Protein AF-A0A9E0CSE0-F1 (afdb_monomer_lite)

pLDDT: mean 71.35, std 12.42, range [35.16, 90.19]

Radius of gyration: 44.23 Å; chains: 1; bounding box: 66×57×123 Å

Sequence (122 aa):
MIKYTSADQLTIEKFKTPFEINLYRYNRLVKLSQIIPWDEREAIETKEEQTIGNNIEGKFGQEKTAYNRARIHTAKSSESWSVCIMFSMKLIKFIKIFLFSFAKWFKNRWGRFFLCLSRSKN

Foldseek 3Di:
DDDDDDPPDPCPVPPPDPPPDPDDCPPPVNVVVVVDPVVVVVVVVVVVVVVVVVVVVVVVVVVVVVVVVVVVVVVVVVVVVVVVVVVVVVVVVVVVVVVVVVVVVVVVVVVVVVVVVVVVVD

Secondary structure (DSSP, 8-state):
------TT----TT---TT-----TT-HHHHHHHHS-HHHHHHHHHHHHHHHHHHHHHHHHHHHHHHHHHHHHHHHHHHHHHHHHHHHHHHHHHHHHHHHHHHHHHHHHHHHHHHHHHHS--

Structure (mmCIF, N/CA/C/O backbone):
data_AF-A0A9E0CSE0-F1
#
_entry.id   AF-A0A9E0CSE0-F1
#
loop_
_atom_site.group_PDB
_atom_site.id
_atom_site.type_symbol
_atom_site.label_atom_id
_atom_site.label_alt_id
_atom_site.label_comp_id
_atom_site.label_asym_id
_atom_site.label_entity_id
_atom_site.label_seq_id
_atom_site.pdbx_PDB_ins_code
_atom_site.Cartn_x
_atom_site.Cartn_y
_atom_site.Cartn_z
_atom_site.occupancy
_atom_site.B_iso_or_equiv
_atom_site.auth_seq_id
_atom_site.auth_comp_id
_atom_site.auth_asym_id
_atom_site.auth_atom_id
_atom_site.pdbx_PDB_model_num
ATOM 1 N N . MET A 1 1 ? 34.304 -17.316 -51.132 1.00 45.91 1 MET A N 1
ATOM 2 C CA . MET A 1 1 ? 34.117 -17.968 -49.819 1.00 45.91 1 MET A CA 1
ATOM 3 C C . MET A 1 1 ? 34.935 -17.175 -48.823 1.00 45.91 1 MET A C 1
ATOM 5 O O . MET A 1 1 ? 36.150 -17.275 -48.839 1.00 45.91 1 MET A O 1
ATOM 9 N N . ILE A 1 2 ? 34.266 -16.325 -48.051 1.00 35.16 2 ILE A N 1
ATOM 10 C CA . ILE A 1 2 ? 34.830 -15.564 -46.935 1.00 35.16 2 ILE A CA 1
ATOM 11 C C . ILE A 1 2 ? 33.865 -15.855 -45.787 1.00 35.16 2 ILE A C 1
ATOM 13 O O . ILE A 1 2 ? 32.659 -15.676 -45.954 1.00 35.16 2 ILE A O 1
ATOM 17 N N . LYS A 1 3 ? 34.360 -16.438 -44.693 1.00 43.25 3 LYS A N 1
ATOM 18 C CA . LYS A 1 3 ? 33.552 -16.674 -43.494 1.00 43.25 3 LYS A CA 1
ATOM 19 C C . LYS A 1 3 ? 33.540 -15.361 -42.719 1.00 43.25 3 LYS A C 1
ATOM 21 O O . LYS A 1 3 ? 34.579 -14.956 -42.214 1.00 43.25 3 LYS A O 1
ATOM 26 N N . TYR A 1 4 ? 32.402 -14.681 -42.710 1.00 54.25 4 TYR A N 1
ATOM 27 C CA . TYR A 1 4 ? 32.178 -13.552 -41.818 1.00 54.25 4 TYR A CA 1
ATOM 28 C C . TYR A 1 4 ? 31.870 -14.089 -40.416 1.00 54.25 4 TYR A C 1
ATOM 30 O O . TYR A 1 4 ? 31.094 -15.037 -40.285 1.00 54.25 4 TYR A O 1
ATOM 38 N N . THR A 1 5 ? 32.476 -13.490 -39.394 1.00 48.34 5 THR A N 1
ATOM 39 C CA . THR A 1 5 ? 32.182 -13.765 -37.984 1.00 48.34 5 THR A CA 1
ATOM 40 C C . THR A 1 5 ? 31.875 -12.421 -37.330 1.00 48.34 5 THR A C 1
ATOM 42 O O . THR A 1 5 ? 32.749 -11.556 -37.292 1.00 48.34 5 THR A O 1
ATOM 45 N N . SER A 1 6 ? 30.633 -12.223 -36.879 1.00 55.56 6 SER A N 1
ATOM 46 C CA . SER A 1 6 ? 30.220 -11.012 -36.158 1.00 55.56 6 SER A CA 1
ATOM 47 C C . SER A 1 6 ? 30.900 -10.964 -34.788 1.00 55.56 6 SER A C 1
ATOM 49 O O . SER A 1 6 ? 30.948 -11.977 -34.088 1.00 55.56 6 SER A O 1
ATOM 51 N N . ALA A 1 7 ? 31.436 -9.802 -34.410 1.00 57.94 7 ALA A N 1
ATOM 52 C CA . ALA A 1 7 ? 32.156 -9.610 -33.150 1.00 57.94 7 ALA A CA 1
ATOM 53 C C . ALA A 1 7 ? 31.235 -9.609 -31.911 1.00 57.94 7 ALA A C 1
ATOM 55 O O . ALA A 1 7 ? 31.711 -9.879 -30.812 1.00 57.94 7 ALA A O 1
ATOM 56 N N . ASP A 1 8 ? 29.927 -9.395 -32.098 1.00 61.06 8 ASP A N 1
ATOM 57 C CA . ASP A 1 8 ? 28.949 -9.225 -31.010 1.00 61.06 8 ASP A CA 1
ATOM 58 C C . ASP A 1 8 ? 28.044 -10.453 -30.801 1.00 61.06 8 ASP A C 1
ATOM 60 O O . ASP A 1 8 ? 27.053 -10.411 -30.067 1.00 61.06 8 ASP A O 1
ATOM 64 N N . GLN A 1 9 ? 28.358 -11.581 -31.443 1.00 53.56 9 GLN A N 1
ATOM 65 C CA . GLN A 1 9 ? 27.542 -12.785 -31.338 1.00 53.56 9 GLN A CA 1
ATOM 66 C C . GLN A 1 9 ? 27.762 -13.489 -29.987 1.00 53.56 9 GLN A C 1
ATOM 68 O O . GLN A 1 9 ? 28.768 -14.166 -29.772 1.00 53.56 9 GLN A O 1
ATOM 73 N N . LEU A 1 10 ? 26.788 -13.356 -29.079 1.00 62.62 10 LEU A N 1
ATOM 74 C CA . LEU A 1 10 ? 26.725 -14.086 -27.808 1.00 62.62 10 LEU A CA 1
ATOM 75 C C . LEU A 1 10 ? 26.842 -15.600 -28.053 1.00 62.62 10 LEU A C 1
ATOM 77 O O . LEU A 1 10 ? 25.965 -16.231 -28.647 1.00 62.62 10 LEU A O 1
ATOM 81 N N . THR A 1 11 ? 27.933 -16.196 -27.576 1.00 52.00 11 THR A N 1
ATOM 82 C CA . THR A 1 11 ? 28.178 -17.640 -27.629 1.00 52.00 11 THR A CA 1
ATOM 83 C C . THR A 1 11 ? 27.296 -18.325 -26.590 1.00 52.00 11 THR A C 1
ATOM 85 O O . THR A 1 11 ? 27.669 -18.510 -25.435 1.00 52.00 11 THR A O 1
ATOM 88 N N . ILE A 1 12 ? 26.078 -18.701 -26.982 1.00 58.50 12 ILE A N 1
ATOM 89 C CA . ILE A 1 12 ? 25.214 -19.532 -26.139 1.00 58.50 12 ILE A CA 1
ATOM 90 C C . ILE A 1 12 ? 25.761 -20.967 -26.201 1.00 58.50 12 ILE A C 1
ATOM 92 O O . ILE A 1 12 ? 25.293 -21.794 -26.982 1.00 58.50 12 ILE A O 1
ATOM 96 N N . GLU A 1 13 ? 26.768 -21.277 -25.377 1.00 57.22 13 GLU A N 1
ATOM 97 C CA . GLU A 1 13 ? 27.447 -22.590 -25.332 1.00 57.22 13 GLU A CA 1
ATOM 98 C C . GLU A 1 13 ? 26.494 -23.785 -25.122 1.00 57.22 13 GLU A C 1
ATOM 100 O O . GLU A 1 13 ? 26.842 -24.929 -25.414 1.00 57.22 13 GLU A O 1
ATOM 105 N N . LYS A 1 14 ? 25.269 -23.532 -24.646 1.00 47.22 14 LYS A N 1
ATOM 106 C CA . LYS A 1 14 ? 24.263 -24.553 -24.323 1.00 47.22 14 LYS A CA 1
ATOM 107 C C . LYS A 1 14 ? 23.416 -25.056 -25.494 1.00 47.22 14 LYS A C 1
ATOM 109 O O . LYS A 1 14 ? 22.664 -26.004 -25.293 1.00 47.22 14 LYS A O 1
ATOM 114 N N . PHE A 1 15 ? 23.521 -24.481 -26.691 1.00 47.78 15 PHE A N 1
ATOM 115 C CA . PHE A 1 15 ? 22.680 -24.867 -27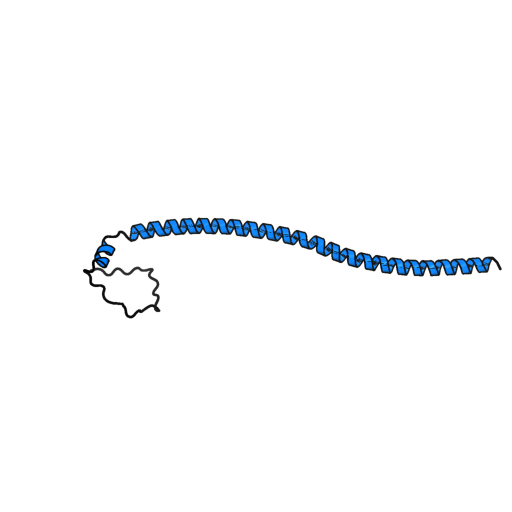.835 1.00 47.78 15 PHE A CA 1
ATOM 116 C C . PHE A 1 15 ? 23.470 -25.548 -28.965 1.00 47.78 15 PHE A C 1
ATOM 118 O O . PHE A 1 15 ? 23.288 -25.251 -30.141 1.00 47.78 15 PHE A O 1
ATOM 125 N N . LYS A 1 16 ? 24.330 -26.520 -28.635 1.00 45.09 16 LYS A N 1
ATOM 126 C CA . LYS A 1 16 ? 24.824 -27.476 -29.641 1.00 45.09 16 LYS A CA 1
ATOM 127 C C . LYS A 1 16 ? 23.726 -28.495 -29.933 1.00 45.09 16 LYS A C 1
ATOM 129 O O . LYS A 1 16 ? 23.648 -29.539 -29.291 1.00 45.09 16 LYS A O 1
ATOM 134 N N . THR A 1 17 ? 22.831 -28.173 -30.860 1.00 53.53 17 THR A N 1
ATOM 135 C CA . THR A 1 17 ? 21.888 -29.174 -31.376 1.00 53.53 17 THR A CA 1
ATOM 136 C C . THR A 1 17 ? 22.619 -30.117 -32.343 1.00 53.53 17 THR A C 1
ATOM 138 O O . THR A 1 17 ? 23.531 -29.676 -33.040 1.00 53.53 17 THR A O 1
ATOM 141 N N . PRO A 1 18 ? 22.233 -31.402 -32.448 1.00 48.53 18 PRO A N 1
ATOM 142 C CA . PRO A 1 18 ? 22.842 -32.361 -33.381 1.00 48.53 18 PRO A CA 1
ATOM 143 C C . PRO A 1 18 ? 22.539 -32.061 -34.866 1.00 48.53 18 PRO A C 1
ATOM 145 O O . PRO A 1 18 ? 22.808 -32.888 -35.733 1.00 48.53 18 PRO A O 1
ATOM 148 N N . PHE A 1 19 ? 21.974 -30.888 -35.170 1.00 48.97 19 PHE A N 1
ATOM 149 C CA . PHE A 1 19 ? 21.510 -30.477 -36.492 1.00 48.97 19 PHE A CA 1
ATOM 150 C 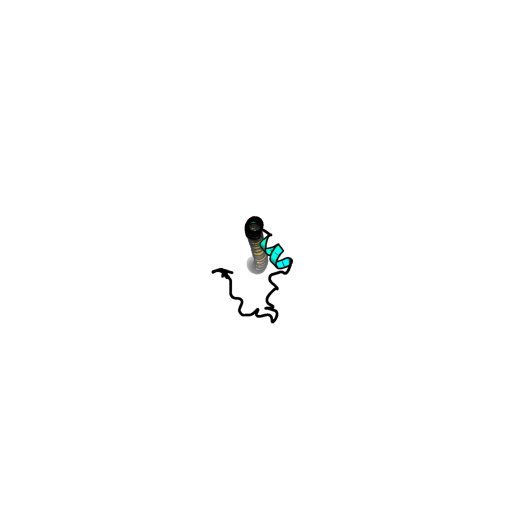C . PHE A 1 19 ? 22.416 -29.441 -37.165 1.00 48.97 19 PHE A C 1
ATOM 152 O O . PHE A 1 19 ? 21.953 -28.731 -38.056 1.00 48.97 19 PHE A O 1
ATOM 159 N N . GLU A 1 20 ? 23.707 -29.371 -36.823 1.00 47.25 20 GLU A N 1
ATOM 160 C CA . GLU A 1 20 ? 24.716 -28.719 -37.679 1.00 47.25 20 GLU A CA 1
ATOM 161 C C . GLU A 1 20 ? 24.923 -29.527 -38.977 1.00 47.25 20 GLU A C 1
ATOM 163 O O . GLU A 1 20 ? 26.003 -30.006 -39.319 1.00 47.25 20 GLU A O 1
ATOM 168 N N . ILE A 1 21 ? 23.841 -29.722 -39.722 1.00 55.12 21 ILE A N 1
ATOM 169 C CA . ILE A 1 21 ? 23.846 -30.273 -41.060 1.00 55.12 21 ILE A CA 1
ATOM 170 C C . ILE A 1 21 ? 24.286 -29.119 -41.953 1.00 55.12 21 ILE A C 1
ATOM 172 O O . ILE A 1 21 ? 23.643 -28.070 -41.991 1.00 55.12 21 ILE A O 1
ATOM 176 N N . ASN A 1 22 ? 25.395 -29.306 -42.668 1.00 60.12 22 ASN A N 1
ATOM 177 C CA . ASN A 1 22 ? 25.838 -28.393 -43.717 1.00 60.12 22 ASN A CA 1
ATOM 178 C C . ASN A 1 22 ? 24.671 -28.181 -44.699 1.00 60.12 22 ASN A C 1
ATOM 180 O O . ASN A 1 22 ? 24.377 -29.051 -45.521 1.00 60.12 22 ASN A O 1
ATOM 184 N N . LEU A 1 23 ? 23.971 -27.049 -44.590 1.00 59.25 23 LEU A N 1
ATOM 185 C CA . LEU A 1 23 ? 22.896 -26.688 -45.507 1.00 59.25 23 LEU A CA 1
ATOM 186 C C . LEU A 1 23 ? 23.462 -26.708 -46.931 1.00 59.25 23 LEU A C 1
ATOM 188 O O . LEU A 1 23 ? 24.432 -26.013 -47.239 1.00 59.25 23 LEU A O 1
ATOM 192 N N . TYR A 1 24 ? 22.881 -27.538 -47.802 1.00 65.81 24 TYR A N 1
ATOM 193 C CA . TYR A 1 24 ? 23.347 -27.680 -49.178 1.00 65.81 24 TYR A CA 1
ATOM 194 C C . TYR A 1 24 ? 23.326 -26.310 -49.867 1.00 65.81 24 TYR A C 1
ATOM 196 O O . TYR A 1 24 ? 22.271 -25.683 -49.974 1.00 65.81 24 TYR A O 1
ATOM 204 N N . ARG A 1 25 ? 24.488 -25.842 -50.345 1.00 65.81 25 ARG A N 1
ATOM 205 C CA . ARG A 1 25 ? 24.691 -24.480 -50.887 1.00 65.81 25 ARG A CA 1
ATOM 206 C C . ARG A 1 25 ? 23.709 -24.105 -52.009 1.00 65.81 25 ARG A C 1
ATOM 208 O O . ARG A 1 25 ? 23.449 -22.929 -52.227 1.00 65.81 25 ARG A O 1
ATOM 215 N N . TYR A 1 26 ? 23.159 -25.091 -52.718 1.00 71.62 26 TYR A N 1
ATOM 216 C CA . TYR A 1 26 ? 22.194 -24.884 -53.802 1.00 71.62 26 TYR A CA 1
ATOM 217 C C . TYR A 1 26 ? 20.724 -24.947 -53.370 1.00 71.62 26 TYR A C 1
ATOM 219 O O . TYR A 1 26 ? 19.845 -24.820 -54.225 1.00 71.62 26 TYR A O 1
ATOM 227 N N . ASN A 1 27 ? 20.429 -25.129 -52.079 1.00 78.81 27 ASN A N 1
ATOM 228 C CA . ASN A 1 27 ? 19.057 -25.098 -51.589 1.00 78.81 27 ASN A CA 1
ATOM 229 C C . ASN A 1 27 ? 18.433 -23.730 -51.906 1.00 78.81 27 ASN A C 1
ATOM 231 O O . ASN A 1 27 ? 19.023 -22.681 -51.640 1.00 78.81 27 ASN A O 1
ATOM 235 N N . ARG A 1 28 ? 17.225 -23.750 -52.480 1.00 79.38 28 ARG A N 1
ATOM 236 C CA . ARG A 1 28 ? 16.457 -22.549 -52.831 1.00 79.38 28 ARG A CA 1
ATOM 237 C C . ARG A 1 28 ? 16.346 -21.585 -51.655 1.00 79.38 28 ARG A C 1
ATOM 239 O O . ARG A 1 28 ? 16.455 -20.390 -51.873 1.00 79.38 28 ARG A O 1
ATOM 246 N N . LEU A 1 29 ? 16.220 -22.096 -50.432 1.00 72.50 29 LEU A N 1
ATOM 247 C CA . LEU A 1 29 ? 16.150 -21.283 -49.216 1.00 72.50 29 LEU A CA 1
ATOM 248 C C . LEU A 1 29 ? 17.444 -20.499 -48.946 1.00 72.50 29 LEU A C 1
ATOM 250 O O . LEU A 1 29 ? 17.371 -19.341 -48.560 1.00 72.50 29 LEU A O 1
ATOM 254 N N . VAL A 1 30 ? 18.613 -21.085 -49.230 1.00 72.31 30 VAL A N 1
ATOM 255 C CA . VAL A 1 30 ? 19.926 -20.426 -49.084 1.00 72.31 30 VAL A CA 1
ATOM 256 C C . VAL A 1 30 ? 20.146 -19.384 -50.185 1.00 72.31 30 VAL A C 1
ATOM 258 O O . VAL A 1 30 ? 20.740 -18.339 -49.945 1.00 72.31 30 VAL A O 1
ATOM 261 N N . LYS A 1 31 ? 19.641 -19.628 -51.401 1.00 77.88 31 LYS A N 1
ATOM 262 C CA . LYS A 1 31 ? 19.655 -18.617 -52.474 1.00 77.88 31 LYS A CA 1
ATOM 263 C C . LYS A 1 31 ? 18.67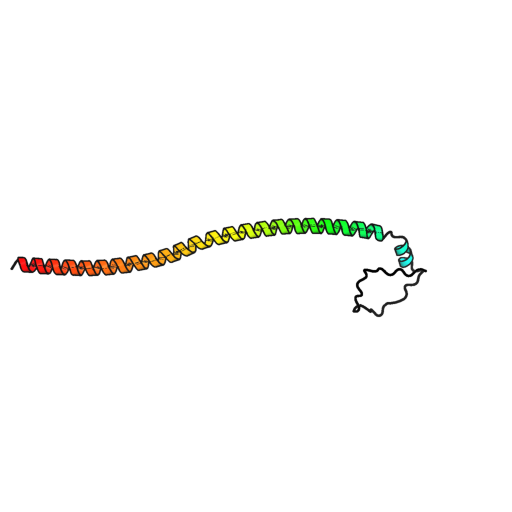5 -17.478 -52.192 1.00 77.88 31 LYS A C 1
ATOM 265 O O . LYS A 1 31 ? 19.009 -16.325 -52.415 1.00 77.88 31 LYS A O 1
ATOM 270 N N . LEU A 1 32 ? 17.488 -17.794 -51.678 1.00 74.19 32 LEU A N 1
ATOM 271 C CA . LEU A 1 32 ? 16.488 -16.804 -51.280 1.00 74.19 32 LEU A CA 1
ATOM 272 C C . LEU A 1 32 ? 17.009 -15.929 -50.140 1.00 74.19 32 LEU A C 1
ATOM 274 O O . LEU A 1 32 ? 16.894 -14.712 -50.225 1.00 74.19 32 LEU A O 1
ATOM 278 N N . SER A 1 33 ? 17.662 -16.513 -49.132 1.00 76.81 33 SER A N 1
ATOM 279 C CA . SER A 1 33 ? 18.261 -15.732 -48.048 1.00 76.81 33 SER A CA 1
ATOM 280 C C . SER A 1 33 ? 19.393 -14.816 -48.525 1.00 76.81 33 SER A C 1
ATOM 282 O O . SER A 1 33 ? 19.675 -13.834 -47.864 1.00 76.81 33 SER A O 1
ATOM 284 N N . GLN A 1 34 ? 20.040 -15.098 -49.656 1.00 77.06 34 GLN A N 1
ATOM 285 C CA . GLN A 1 34 ? 21.049 -14.202 -50.239 1.00 77.06 34 GLN A CA 1
ATOM 286 C C . GLN A 1 34 ? 20.444 -13.059 -51.064 1.00 77.06 34 GLN A C 1
ATOM 288 O O . GLN A 1 34 ? 21.127 -12.075 -51.322 1.00 77.06 34 GLN A O 1
ATOM 293 N N . ILE A 1 35 ? 19.194 -13.203 -51.514 1.00 81.69 35 ILE A N 1
ATOM 294 C CA . ILE A 1 35 ? 18.493 -12.210 -52.343 1.00 81.69 35 ILE A CA 1
ATOM 295 C C . ILE A 1 35 ? 17.688 -11.241 -51.474 1.00 81.69 35 ILE A C 1
ATOM 297 O O . ILE A 1 35 ? 17.481 -10.092 -51.855 1.00 81.69 35 ILE A O 1
ATOM 301 N N . ILE A 1 36 ? 17.210 -11.702 -50.320 1.00 74.31 36 ILE A N 1
ATOM 302 C CA . ILE A 1 36 ? 16.426 -10.877 -49.405 1.00 74.31 36 ILE A CA 1
ATOM 303 C C . ILE A 1 36 ? 17.373 -9.891 -48.692 1.00 74.31 36 ILE A C 1
ATOM 305 O O . ILE A 1 36 ? 18.346 -10.336 -48.083 1.00 74.31 36 ILE A O 1
ATOM 309 N N . PRO A 1 37 ? 17.109 -8.572 -48.740 1.00 76.94 37 PRO A N 1
ATOM 310 C CA . PRO A 1 37 ? 17.901 -7.570 -48.030 1.00 76.94 37 PRO A CA 1
ATOM 311 C C . PRO A 1 37 ? 17.546 -7.584 -46.533 1.00 76.94 37 PRO A C 1
ATOM 313 O O . PRO A 1 37 ? 16.758 -6.769 -46.055 1.00 76.94 37 PRO A O 1
ATOM 316 N N . TRP A 1 38 ? 18.087 -8.559 -45.798 1.00 71.50 38 TRP A N 1
ATOM 317 C CA . TRP A 1 38 ? 17.820 -8.746 -44.364 1.00 71.50 38 TRP A CA 1
ATOM 318 C C . TRP A 1 38 ? 18.277 -7.557 -43.518 1.00 71.50 38 TRP A C 1
ATOM 320 O O . TRP A 1 38 ? 17.532 -7.124 -42.646 1.00 71.50 38 TRP A O 1
ATOM 330 N N . ASP A 1 39 ? 19.432 -6.974 -43.843 1.00 72.31 39 ASP A N 1
ATOM 331 C CA . ASP A 1 39 ? 20.021 -5.861 -43.087 1.00 72.31 39 ASP A CA 1
ATOM 332 C C . ASP A 1 39 ? 19.113 -4.616 -43.068 1.00 72.31 39 ASP A C 1
ATOM 334 O O . ASP A 1 39 ? 19.014 -3.911 -42.064 1.00 72.31 39 ASP A O 1
ATOM 338 N N . GLU A 1 40 ? 18.408 -4.349 -44.173 1.00 74.75 40 GLU A N 1
ATOM 339 C CA . GLU A 1 40 ? 17.475 -3.221 -44.274 1.00 74.75 40 GLU A CA 1
ATOM 340 C C . GLU A 1 40 ? 16.189 -3.482 -43.477 1.00 74.75 40 GLU A C 1
ATOM 342 O O . GLU A 1 40 ? 15.658 -2.567 -42.848 1.00 74.75 40 GLU A O 1
ATOM 347 N N . ARG A 1 41 ? 15.717 -4.736 -43.432 1.00 69.81 41 ARG A N 1
ATOM 348 C CA . ARG A 1 41 ? 14.550 -5.126 -42.626 1.00 69.81 41 ARG A CA 1
ATOM 349 C C . ARG A 1 41 ? 14.824 -5.072 -41.129 1.00 69.81 41 ARG A C 1
ATOM 351 O O . ARG A 1 41 ? 14.025 -4.486 -40.404 1.00 69.81 41 ARG A O 1
ATOM 358 N N . GLU A 1 42 ? 15.954 -5.608 -40.674 1.00 68.62 42 GLU A N 1
ATOM 359 C CA . GLU A 1 42 ? 16.317 -5.591 -39.250 1.00 68.62 42 GLU A CA 1
ATOM 360 C C . GLU A 1 42 ? 16.465 -4.151 -38.725 1.00 68.62 42 GLU A C 1
ATOM 362 O O . GLU A 1 42 ? 16.020 -3.822 -37.623 1.00 68.62 42 GLU A O 1
ATOM 367 N N . ALA A 1 43 ? 17.016 -3.243 -39.536 1.00 69.06 43 ALA A N 1
ATOM 368 C CA . ALA A 1 43 ? 17.165 -1.834 -39.168 1.00 69.06 43 ALA A CA 1
ATOM 369 C C . ALA A 1 43 ? 15.829 -1.067 -39.068 1.00 69.06 43 ALA A C 1
ATOM 371 O O . ALA A 1 43 ? 15.755 -0.057 -38.360 1.00 69.06 43 ALA A O 1
ATOM 372 N N . ILE A 1 44 ? 14.790 -1.505 -39.784 1.00 71.06 44 ILE A N 1
ATOM 373 C CA . ILE A 1 44 ? 13.445 -0.912 -39.731 1.00 71.06 44 ILE A CA 1
ATOM 374 C C . ILE A 1 44 ? 12.674 -1.480 -38.534 1.00 71.06 44 ILE A C 1
ATOM 376 O O . ILE A 1 44 ? 12.161 -0.709 -37.722 1.00 71.06 44 ILE A O 1
ATOM 380 N N . GLU A 1 45 ? 12.672 -2.805 -38.375 1.00 65.88 45 GLU A N 1
ATOM 381 C CA . GLU A 1 45 ? 11.960 -3.501 -37.295 1.00 65.88 45 GLU A CA 1
ATOM 382 C C . GLU A 1 45 ? 12.471 -3.060 -35.909 1.00 65.88 45 GLU A C 1
ATOM 384 O O . GLU A 1 45 ? 11.681 -2.717 -35.029 1.00 65.88 45 GLU A O 1
ATOM 389 N N . THR A 1 46 ? 13.789 -2.909 -35.740 1.00 67.38 46 THR A N 1
ATOM 390 C CA . THR A 1 46 ? 14.388 -2.458 -34.467 1.00 67.38 46 THR A CA 1
ATOM 391 C C . THR A 1 46 ? 13.996 -1.033 -34.071 1.00 67.38 46 THR A C 1
ATOM 393 O O . THR A 1 46 ? 13.803 -0.752 -32.887 1.00 67.38 46 THR A O 1
ATOM 396 N N . LYS A 1 47 ? 13.848 -0.111 -35.031 1.00 72.00 47 LYS A N 1
ATOM 397 C CA . LYS A 1 47 ? 13.452 1.282 -34.748 1.00 72.00 47 LYS A CA 1
ATOM 398 C C . LYS A 1 47 ? 11.983 1.388 -34.362 1.00 72.00 47 LYS A C 1
ATOM 400 O O . LYS A 1 47 ? 11.637 2.170 -33.472 1.00 72.00 47 LYS A O 1
ATOM 405 N N . GLU A 1 48 ? 11.121 0.620 -35.018 1.00 70.69 48 GLU A N 1
ATOM 406 C CA . GLU A 1 48 ? 9.695 0.583 -34.697 1.00 70.69 48 GLU A CA 1
ATOM 407 C C . GLU A 1 48 ? 9.465 -0.041 -33.318 1.00 70.69 48 GLU A C 1
ATOM 409 O O . GLU A 1 48 ? 8.771 0.555 -32.492 1.00 70.69 48 GLU A O 1
ATOM 414 N N . GLU A 1 49 ? 10.132 -1.153 -33.007 1.00 68.69 49 GLU A N 1
ATOM 415 C CA . GLU A 1 49 ? 10.063 -1.797 -31.690 1.00 68.69 49 GLU A CA 1
ATOM 416 C C . GLU A 1 49 ? 10.579 -0.890 -30.565 1.00 68.69 49 GLU A C 1
ATOM 418 O O . GLU A 1 49 ? 9.946 -0.791 -29.511 1.00 68.69 49 GLU A O 1
ATOM 423 N N . GLN A 1 50 ? 11.669 -0.153 -30.797 1.00 66.12 50 GLN A N 1
ATOM 424 C CA . GLN A 1 50 ? 12.170 0.848 -29.849 1.00 66.12 50 GLN A CA 1
ATOM 425 C C . GLN A 1 50 ? 11.181 2.004 -29.657 1.00 66.12 50 GLN A C 1
ATOM 427 O O . GLN A 1 50 ? 10.967 2.462 -28.534 1.00 66.12 50 GLN A O 1
ATOM 432 N N . THR A 1 51 ? 10.537 2.467 -30.730 1.00 67.31 51 THR A N 1
ATOM 433 C CA . THR A 1 51 ? 9.544 3.552 -30.663 1.00 67.31 51 THR A CA 1
ATOM 434 C C . THR A 1 51 ? 8.281 3.108 -29.921 1.00 67.31 51 THR A C 1
ATOM 436 O O . THR A 1 51 ? 7.734 3.856 -29.106 1.00 67.31 51 THR A O 1
ATOM 439 N N . ILE A 1 52 ? 7.833 1.874 -30.156 1.00 71.19 52 ILE A N 1
ATOM 440 C CA . ILE A 1 52 ? 6.706 1.251 -29.455 1.00 71.19 52 ILE A CA 1
ATOM 441 C C . ILE A 1 52 ? 7.056 1.047 -27.975 1.00 71.19 52 ILE A C 1
ATOM 443 O O . ILE A 1 52 ? 6.269 1.439 -27.112 1.00 71.19 52 ILE A O 1
ATOM 447 N N . GLY A 1 53 ? 8.249 0.530 -27.670 1.00 71.31 53 GLY A N 1
ATOM 448 C CA . GLY A 1 53 ? 8.751 0.353 -26.306 1.00 71.31 53 GLY A CA 1
ATOM 449 C C . GLY A 1 53 ? 8.816 1.666 -25.525 1.00 71.31 53 GLY A C 1
ATOM 450 O O . GLY A 1 53 ? 8.247 1.758 -24.439 1.00 71.31 53 GLY A O 1
ATOM 451 N N . ASN A 1 54 ? 9.391 2.716 -26.116 1.00 73.56 54 ASN A N 1
ATOM 452 C CA . ASN A 1 54 ? 9.474 4.045 -25.501 1.00 73.56 54 ASN A CA 1
ATOM 453 C C . ASN A 1 54 ? 8.086 4.661 -25.247 1.00 73.56 54 ASN A C 1
ATOM 455 O O . ASN A 1 54 ? 7.851 5.263 -24.198 1.00 73.56 54 ASN A O 1
ATOM 459 N N . ASN A 1 55 ? 7.136 4.485 -26.173 1.00 82.56 55 ASN A N 1
ATOM 460 C CA . ASN A 1 55 ? 5.756 4.953 -25.996 1.00 82.56 55 ASN A CA 1
ATOM 461 C C . ASN A 1 55 ? 5.014 4.192 -24.886 1.00 82.56 55 ASN A C 1
ATOM 463 O O . ASN A 1 55 ? 4.250 4.788 -24.120 1.00 82.56 55 ASN A O 1
ATOM 467 N N . ILE A 1 56 ? 5.241 2.882 -24.783 1.00 75.75 56 ILE A N 1
ATOM 468 C CA . ILE A 1 56 ? 4.665 2.035 -23.735 1.00 75.75 56 ILE A CA 1
ATOM 469 C C . ILE A 1 56 ? 5.267 2.396 -22.371 1.00 75.75 56 ILE A C 1
ATOM 471 O O . ILE A 1 56 ? 4.524 2.609 -21.413 1.00 75.75 56 ILE A O 1
ATOM 475 N N . GLU A 1 57 ? 6.588 2.540 -22.280 1.00 73.56 57 GLU A N 1
ATOM 476 C CA . GLU A 1 57 ? 7.279 2.932 -21.050 1.00 73.56 57 GLU A CA 1
ATOM 477 C C . GLU A 1 57 ? 6.882 4.345 -20.597 1.00 73.56 57 GLU A C 1
ATOM 479 O O . GLU A 1 57 ? 6.634 4.565 -19.409 1.00 73.56 57 GLU A O 1
ATOM 484 N N . GLY A 1 58 ? 6.691 5.273 -21.539 1.00 79.88 58 GLY A N 1
ATOM 485 C CA . GLY A 1 58 ? 6.136 6.599 -21.271 1.00 79.88 58 GLY A CA 1
ATOM 486 C C . GLY A 1 58 ? 4.732 6.546 -20.652 1.00 79.88 58 GLY A C 1
ATOM 487 O O . GLY A 1 58 ? 4.478 7.225 -19.652 1.00 79.88 58 GLY A O 1
ATOM 488 N N . LYS A 1 59 ? 3.832 5.699 -21.177 1.00 83.81 59 LYS A N 1
ATOM 489 C CA . LYS A 1 59 ? 2.495 5.476 -20.589 1.00 83.81 59 LYS A CA 1
ATOM 490 C C . LYS A 1 59 ? 2.563 4.820 -19.210 1.00 83.81 59 LYS A C 1
ATOM 492 O O . LYS A 1 59 ? 1.903 5.293 -18.285 1.00 83.81 59 LYS A O 1
ATOM 497 N N . PHE A 1 60 ? 3.400 3.801 -19.033 1.00 73.62 60 PHE A N 1
ATOM 498 C CA . PHE A 1 60 ? 3.610 3.179 -17.722 1.00 73.62 60 PHE A CA 1
ATOM 499 C C . PHE A 1 60 ? 4.206 4.159 -16.702 1.00 73.62 60 PHE A C 1
ATOM 501 O O . PHE A 1 60 ? 3.862 4.102 -15.521 1.00 73.62 60 PHE A O 1
ATOM 508 N N . GLY A 1 61 ? 5.073 5.077 -17.133 1.00 78.62 61 GLY A N 1
ATOM 509 C CA . GLY A 1 61 ? 5.590 6.163 -16.303 1.00 78.62 61 GLY A CA 1
ATOM 510 C C . GLY A 1 61 ? 4.472 7.082 -15.808 1.00 78.62 61 GLY A C 1
ATOM 511 O O . GLY A 1 61 ? 4.365 7.325 -14.605 1.00 78.62 61 GLY A O 1
ATOM 512 N N . GLN A 1 62 ? 3.585 7.515 -16.710 1.00 79.56 62 GLN A N 1
ATOM 513 C CA . GLN A 1 62 ? 2.422 8.341 -16.365 1.00 79.56 62 GLN A CA 1
ATOM 514 C C . GLN A 1 62 ? 1.483 7.637 -15.375 1.00 79.56 62 GLN A C 1
ATOM 516 O O . GLN A 1 62 ? 1.069 8.237 -14.377 1.00 79.56 62 GLN A O 1
ATOM 521 N N . GLU A 1 63 ? 1.193 6.354 -15.598 1.00 78.88 63 GLU A N 1
ATOM 522 C CA . GLU A 1 63 ? 0.345 5.556 -14.708 1.00 78.88 63 GLU A CA 1
ATOM 523 C C . GLU A 1 63 ? 0.977 5.354 -13.324 1.00 78.88 63 GLU A C 1
ATOM 525 O O . GLU A 1 63 ? 0.297 5.517 -12.307 1.00 78.88 63 GLU A O 1
ATOM 530 N N . LYS A 1 64 ? 2.288 5.084 -13.246 1.00 77.44 64 LYS A N 1
ATOM 531 C CA . LYS A 1 64 ? 3.014 4.964 -11.968 1.00 77.44 64 LYS A CA 1
ATOM 532 C C . LYS A 1 64 ? 3.000 6.277 -11.182 1.00 77.44 64 LYS A C 1
ATOM 534 O O . LYS A 1 64 ? 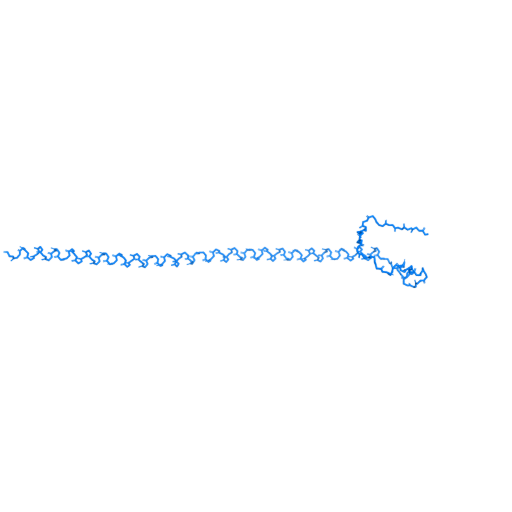2.793 6.261 -9.965 1.00 77.44 64 LYS A O 1
ATOM 539 N N . THR A 1 65 ? 3.171 7.417 -11.854 1.00 79.81 65 THR A N 1
ATOM 540 C CA . THR A 1 65 ? 3.078 8.740 -11.219 1.00 79.81 65 THR A CA 1
ATOM 541 C C . THR A 1 65 ? 1.660 9.028 -10.712 1.00 79.81 65 THR A C 1
ATOM 543 O O . THR A 1 65 ? 1.502 9.540 -9.598 1.00 79.81 65 THR A O 1
ATOM 546 N N . ALA A 1 66 ? 0.625 8.668 -11.478 1.00 81.00 66 ALA A N 1
ATOM 547 C CA . ALA A 1 66 ? -0.772 8.827 -11.074 1.00 81.00 66 ALA A CA 1
ATOM 548 C C . ALA A 1 66 ? -1.137 7.929 -9.878 1.00 81.00 66 ALA A C 1
ATOM 550 O O . ALA A 1 66 ? -1.707 8.415 -8.897 1.00 81.00 66 ALA A O 1
ATOM 551 N N . TYR A 1 67 ? -0.735 6.655 -9.910 1.00 76.00 67 TYR A N 1
ATOM 552 C CA . TYR A 1 67 ? -0.929 5.708 -8.810 1.00 76.00 67 TYR A CA 1
ATOM 553 C C . TYR A 1 67 ? -0.269 6.200 -7.516 1.00 76.00 67 TYR A C 1
ATOM 555 O O . TYR A 1 67 ? -0.896 6.201 -6.454 1.00 76.00 67 TYR A O 1
ATOM 563 N N . ASN A 1 68 ? 0.975 6.686 -7.597 1.00 76.75 68 ASN A N 1
ATOM 564 C CA . ASN A 1 68 ? 1.685 7.182 -6.420 1.00 76.75 68 ASN A CA 1
ATOM 565 C C . ASN A 1 68 ? 1.010 8.439 -5.836 1.00 76.75 68 ASN A C 1
ATOM 567 O O . ASN A 1 68 ? 0.837 8.548 -4.621 1.00 76.75 68 ASN A O 1
ATOM 571 N N . ARG A 1 69 ? 0.527 9.353 -6.693 1.00 74.44 69 ARG A N 1
ATOM 572 C CA . ARG A 1 69 ? -0.264 10.517 -6.258 1.00 74.44 69 ARG A CA 1
ATOM 573 C C . ARG A 1 69 ? -1.547 10.089 -5.544 1.00 74.44 69 ARG A C 1
ATOM 575 O O . ARG A 1 69 ? -1.836 10.625 -4.473 1.00 74.44 69 ARG A O 1
ATOM 582 N N . ALA A 1 70 ? -2.296 9.141 -6.105 1.00 75.88 70 ALA A N 1
ATOM 583 C CA . ALA A 1 70 ? -3.532 8.640 -5.505 1.00 75.88 70 ALA A CA 1
ATOM 584 C C . ALA A 1 70 ? -3.272 7.990 -4.135 1.00 75.88 70 ALA A C 1
ATOM 586 O O . ALA A 1 70 ? -3.935 8.330 -3.155 1.00 75.88 70 ALA A O 1
ATOM 587 N N . ARG A 1 71 ? -2.233 7.151 -4.028 1.00 72.94 71 ARG A N 1
ATOM 588 C CA . ARG A 1 71 ? -1.840 6.477 -2.779 1.00 72.94 71 ARG A CA 1
ATOM 589 C C . ARG A 1 71 ? -1.508 7.455 -1.650 1.00 72.94 71 ARG A C 1
ATOM 591 O O . ARG A 1 71 ? -1.946 7.249 -0.519 1.00 72.94 71 ARG A O 1
ATOM 598 N N . ILE A 1 72 ? -0.767 8.524 -1.948 1.00 66.44 72 ILE A N 1
ATOM 599 C CA . ILE A 1 72 ? -0.403 9.554 -0.958 1.00 66.44 72 ILE A CA 1
ATOM 600 C C . ILE A 1 72 ? -1.651 10.279 -0.423 1.00 66.44 72 ILE A C 1
ATOM 602 O O . ILE A 1 72 ? -1.728 10.572 0.772 1.00 66.44 72 ILE A O 1
ATOM 606 N N . HIS A 1 73 ? -2.644 10.545 -1.280 1.00 64.56 73 HIS A N 1
ATOM 607 C CA . HIS A 1 73 ? -3.888 11.212 -0.873 1.00 64.56 73 HIS A CA 1
ATOM 608 C C . HIS A 1 73 ? -4.783 10.301 -0.023 1.00 64.56 73 HIS A C 1
ATOM 610 O O . HIS A 1 73 ? -5.316 10.748 0.994 1.00 64.56 73 HIS A O 1
ATOM 616 N N . THR A 1 74 ? -4.905 9.020 -0.380 1.00 58.75 74 THR A N 1
ATOM 617 C CA . THR A 1 74 ? -5.681 8.048 0.406 1.00 58.75 74 THR A CA 1
ATOM 618 C C . THR A 1 74 ? -5.067 7.814 1.791 1.00 58.75 74 THR A C 1
ATOM 620 O O . THR A 1 74 ? -5.800 7.771 2.778 1.00 58.75 74 THR A O 1
ATOM 623 N N . ALA A 1 75 ? -3.733 7.752 1.895 1.00 60.50 75 ALA A N 1
ATOM 624 C CA . ALA A 1 75 ? -3.039 7.562 3.172 1.00 60.50 75 ALA A CA 1
ATOM 625 C C . ALA A 1 75 ? -3.278 8.725 4.158 1.00 60.50 75 ALA A C 1
ATOM 627 O O . ALA A 1 75 ? -3.649 8.490 5.309 1.00 60.50 75 ALA A O 1
ATOM 628 N N . LYS A 1 76 ? -3.173 9.982 3.695 1.00 58.72 76 LYS A N 1
ATOM 629 C CA . LYS A 1 76 ? -3.412 11.172 4.538 1.00 58.72 76 LYS A CA 1
ATOM 630 C C . LYS A 1 76 ? -4.841 11.260 5.086 1.00 58.72 76 LYS A C 1
ATOM 632 O O . LYS A 1 76 ? -5.032 11.756 6.191 1.00 58.72 76 LYS A O 1
ATOM 637 N N . SER A 1 77 ? -5.844 10.783 4.344 1.00 58.09 77 SER A N 1
ATOM 638 C CA . SER A 1 77 ? -7.247 10.841 4.782 1.00 58.09 77 SER A CA 1
ATOM 639 C C . SER A 1 77 ? -7.565 9.833 5.899 1.00 58.09 77 SER A C 1
ATOM 641 O O . SER A 1 77 ? -8.343 10.143 6.803 1.00 58.09 77 SER A O 1
ATOM 643 N N . SER A 1 78 ? -6.929 8.654 5.893 1.00 58.03 78 SER A N 1
ATOM 644 C CA . SER A 1 78 ? -7.182 7.597 6.889 1.00 58.03 78 SER A CA 1
ATOM 645 C C . SER A 1 78 ? -6.578 7.857 8.275 1.00 58.03 78 SER A C 1
ATOM 647 O O . SER A 1 78 ? -7.100 7.372 9.286 1.00 58.03 78 SER A O 1
ATOM 649 N N . GLU A 1 79 ? -5.505 8.647 8.352 1.00 62.72 79 GLU A N 1
ATOM 650 C CA . GLU A 1 79 ? -4.825 8.942 9.618 1.00 62.72 79 GLU A CA 1
ATOM 651 C C . GLU A 1 79 ? -5.666 9.858 10.518 1.00 62.72 79 GLU A C 1
ATOM 653 O O . GLU A 1 79 ? -5.750 9.636 11.728 1.00 62.72 79 GLU A O 1
ATOM 658 N N . SER A 1 80 ? -6.369 10.840 9.943 1.00 70.56 80 SER A N 1
ATOM 659 C CA . SER A 1 80 ? -7.175 11.790 10.722 1.00 70.56 80 SER A CA 1
ATOM 660 C C . SER A 1 80 ? -8.374 11.129 11.407 1.00 70.56 80 SER A C 1
ATOM 662 O O . SER A 1 80 ? -8.635 11.388 12.583 1.00 70.56 80 SER A O 1
ATOM 664 N N . TRP A 1 81 ? -9.087 10.232 10.718 1.00 73.19 81 TRP A N 1
ATOM 665 C CA . TRP A 1 81 ? -10.284 9.607 11.292 1.00 73.19 81 TRP A CA 1
ATOM 666 C C . TRP A 1 81 ? -9.938 8.616 12.413 1.00 73.19 81 TRP A C 1
ATOM 668 O O . TRP A 1 81 ? -10.608 8.581 13.448 1.00 73.19 81 TRP A O 1
ATOM 678 N N . SER A 1 82 ? -8.832 7.886 12.255 1.00 77.31 82 SER A N 1
ATOM 679 C CA . SER A 1 82 ? -8.329 6.943 13.261 1.00 77.31 82 SER A CA 1
ATOM 680 C C . SER A 1 82 ? -7.940 7.651 14.567 1.00 77.31 82 SER A C 1
ATOM 682 O O . SER A 1 82 ? -8.270 7.181 15.659 1.00 77.31 82 SER A O 1
ATOM 684 N N . VAL A 1 83 ? -7.306 8.827 14.474 1.00 82.75 83 VAL A N 1
ATOM 685 C CA . VAL A 1 83 ? -6.956 9.653 15.643 1.00 82.75 83 VAL A CA 1
ATOM 686 C C . VAL A 1 83 ? -8.207 10.195 16.343 1.00 82.75 83 VAL A C 1
ATOM 688 O O . VAL A 1 83 ? -8.282 10.140 17.573 1.00 82.75 83 VAL A O 1
ATOM 691 N N . CYS A 1 84 ? -9.220 10.642 15.592 1.00 81.25 84 CYS A N 1
ATOM 692 C CA . CYS A 1 84 ? -10.496 11.085 16.163 1.00 81.25 84 CYS A CA 1
ATOM 693 C C . CYS A 1 84 ? -11.197 9.971 16.951 1.00 81.25 84 CYS A C 1
ATOM 695 O O . CYS A 1 84 ? -11.639 10.208 18.074 1.00 81.25 84 CYS A O 1
ATOM 697 N N . ILE A 1 85 ? -11.244 8.748 16.415 1.00 84.06 85 ILE A N 1
ATOM 698 C CA . ILE A 1 85 ? -11.879 7.605 17.091 1.00 84.06 85 ILE A CA 1
ATOM 699 C C . ILE A 1 85 ? -11.148 7.274 18.402 1.00 84.06 85 ILE A C 1
ATOM 701 O O . ILE A 1 85 ? -11.782 7.158 19.456 1.00 84.06 85 ILE A O 1
ATOM 705 N N . MET A 1 86 ? -9.811 7.195 18.378 1.00 79.75 86 MET A N 1
ATOM 706 C CA . MET A 1 86 ? -9.016 6.961 19.592 1.00 79.75 86 MET A CA 1
ATOM 707 C C . MET A 1 86 ? -9.212 8.063 20.644 1.00 79.75 86 MET A C 1
ATOM 709 O O . MET A 1 86 ? -9.257 7.781 21.847 1.00 79.75 86 MET A O 1
ATOM 713 N N . PHE A 1 87 ? -9.346 9.315 20.205 1.00 86.69 87 PHE A N 1
ATOM 714 C CA . PHE A 1 87 ? -9.601 10.453 21.081 1.00 86.69 87 PHE A CA 1
ATOM 715 C C . PHE A 1 87 ? -10.994 10.383 21.724 1.00 86.69 87 PHE A C 1
ATOM 717 O O . PHE A 1 87 ? -11.108 10.493 22.948 1.00 86.69 87 PHE A O 1
ATOM 724 N N . SER A 1 88 ? -12.040 10.099 20.943 1.00 82.69 88 SER A N 1
ATOM 725 C CA . SER A 1 88 ? -13.412 9.946 21.445 1.00 82.69 88 SER A CA 1
ATOM 726 C C . SER A 1 88 ? -13.518 8.861 22.521 1.00 82.69 88 SER A C 1
ATOM 728 O O . SER A 1 88 ? -14.147 9.072 23.561 1.00 82.69 88 SER A O 1
ATOM 730 N N . MET A 1 89 ? -12.842 7.721 22.337 1.00 83.19 89 MET A N 1
ATOM 731 C CA . MET A 1 89 ? -12.842 6.635 23.327 1.00 83.19 89 MET A CA 1
ATOM 732 C C . MET A 1 89 ? -12.180 7.035 24.655 1.00 83.19 89 MET A C 1
ATOM 734 O O . MET A 1 89 ? -12.643 6.635 25.729 1.00 83.19 89 MET A O 1
ATOM 738 N N . LYS A 1 90 ? -11.106 7.831 24.607 1.00 87.31 90 LYS A N 1
ATOM 739 C CA . LYS A 1 90 ? -10.438 8.354 25.810 1.00 87.31 90 LYS A CA 1
ATOM 740 C C . LYS A 1 90 ? -11.297 9.405 26.520 1.00 87.31 90 LYS A C 1
ATOM 742 O O . LYS A 1 90 ? -11.388 9.380 27.749 1.00 87.31 90 LYS A O 1
ATOM 747 N N . LEU A 1 91 ? -11.987 10.259 25.764 1.00 86.56 91 LEU A N 1
ATOM 748 C CA . LEU A 1 91 ? -12.857 11.308 26.299 1.00 86.56 91 LEU A CA 1
ATOM 749 C C . LEU A 1 91 ? -14.0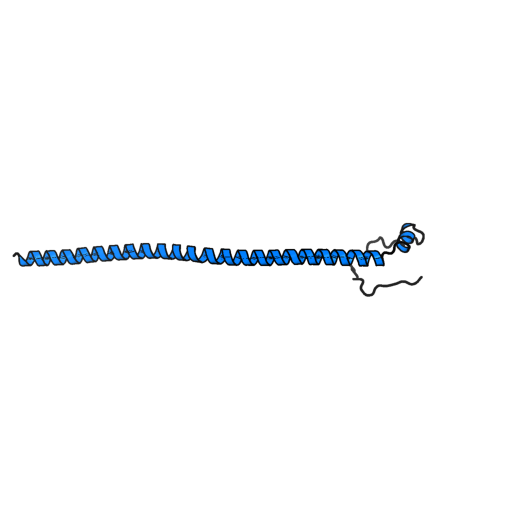38 10.737 27.103 1.00 86.56 91 LEU A C 1
ATOM 751 O O . LEU A 1 91 ? -14.329 11.206 28.201 1.00 86.56 91 LEU A O 1
ATOM 755 N N . ILE A 1 92 ? -14.675 9.669 26.616 1.00 87.00 92 ILE A N 1
ATOM 756 C CA . ILE A 1 92 ? -15.804 9.029 27.314 1.00 87.00 92 ILE A CA 1
ATOM 757 C C . ILE A 1 92 ? -15.364 8.440 28.664 1.00 87.00 92 ILE A C 1
ATOM 759 O O . ILE A 1 92 ? -16.085 8.549 29.660 1.00 87.00 92 ILE A O 1
ATOM 763 N N . LYS A 1 93 ? -14.170 7.835 28.726 1.00 83.56 93 LYS A N 1
ATOM 764 C CA . LYS A 1 93 ? -13.602 7.332 29.989 1.00 83.56 93 LYS A CA 1
ATOM 765 C C . LYS A 1 93 ? -13.319 8.475 30.964 1.00 83.56 93 LYS A C 1
ATOM 767 O O . LYS A 1 93 ? -13.652 8.354 32.142 1.00 83.56 93 LYS A O 1
ATOM 772 N N . PHE A 1 94 ? -12.775 9.586 30.468 1.00 87.62 94 PHE A N 1
ATOM 773 C CA . PHE A 1 94 ? -12.509 10.779 31.271 1.00 87.62 94 PHE A CA 1
ATOM 774 C C . PHE A 1 94 ? -13.794 11.361 31.878 1.00 87.62 94 PHE A C 1
ATOM 776 O O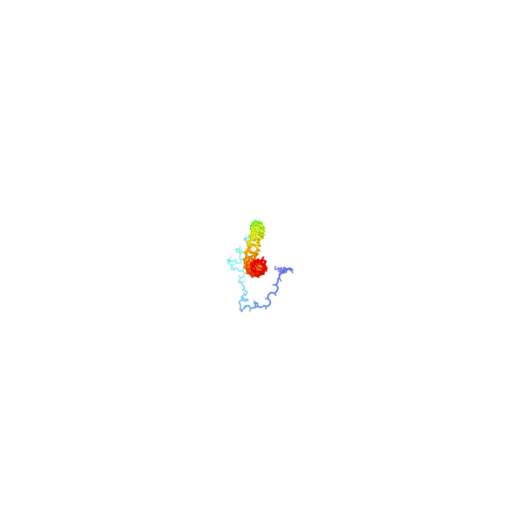 . PHE A 1 94 ? -13.859 11.563 33.089 1.00 87.62 94 PHE A O 1
ATOM 783 N N . ILE A 1 95 ? -14.850 11.528 31.075 1.00 89.69 95 ILE A N 1
ATOM 784 C CA . ILE A 1 95 ? -16.143 12.055 31.541 1.00 89.69 95 ILE A CA 1
ATOM 785 C C . ILE A 1 95 ? -16.760 11.145 32.613 1.00 89.69 95 ILE A C 1
ATOM 787 O O . ILE A 1 95 ? -17.244 11.639 33.629 1.00 89.69 95 ILE A O 1
ATOM 791 N N . LYS A 1 96 ? -16.708 9.817 32.445 1.00 88.19 96 LYS A N 1
ATOM 792 C CA . LYS A 1 96 ? -17.237 8.872 33.446 1.00 88.19 96 LYS A CA 1
ATOM 793 C C . LYS A 1 96 ? -16.507 8.965 34.788 1.00 88.19 96 LYS A C 1
ATOM 795 O O . LYS A 1 96 ? -17.156 9.000 35.832 1.00 88.19 96 LYS A O 1
ATOM 800 N N . ILE A 1 97 ? -15.176 9.029 34.767 1.00 89.12 97 ILE A N 1
ATOM 801 C CA . ILE A 1 97 ? -14.350 9.160 35.980 1.00 89.12 97 ILE A CA 1
ATOM 802 C C . ILE A 1 97 ? -14.609 10.504 36.664 1.00 89.12 97 ILE A C 1
ATOM 804 O O . ILE A 1 97 ? -14.748 10.560 37.891 1.00 89.12 97 ILE A O 1
ATOM 808 N N . PHE A 1 98 ? -14.718 11.571 35.871 1.00 89.44 98 PHE A N 1
ATOM 809 C CA . PHE A 1 98 ? -15.008 12.913 36.355 1.00 89.44 98 PHE A CA 1
ATOM 810 C C . PHE A 1 98 ? -16.388 12.982 37.017 1.00 89.44 98 PHE A C 1
ATOM 812 O O . PHE A 1 98 ? -16.485 13.409 38.165 1.00 89.44 98 PHE A O 1
ATOM 819 N N . LEU A 1 99 ? -17.439 12.480 36.357 1.00 86.12 99 LEU A N 1
ATOM 820 C CA . LEU A 1 99 ? -18.800 12.452 36.904 1.00 86.12 99 LEU A CA 1
ATOM 821 C C . LEU A 1 99 ? -18.899 11.591 38.167 1.00 86.12 99 LEU A C 1
ATOM 823 O O . LEU A 1 99 ? -19.535 12.004 39.135 1.00 86.12 99 LEU A O 1
ATOM 827 N N . PHE A 1 100 ? -18.247 10.426 38.200 1.00 87.25 100 PHE A N 1
ATOM 828 C CA . PHE A 1 100 ? -18.238 9.570 39.388 1.00 87.25 100 PHE A CA 1
ATOM 829 C C . PHE A 1 100 ? -17.551 10.250 40.581 1.00 87.25 100 PHE A C 1
ATOM 831 O O . PHE A 1 100 ? -18.098 10.288 41.688 1.00 87.25 100 PHE A O 1
ATOM 838 N N . SER A 1 101 ? -16.376 10.838 40.346 1.00 86.19 101 SER A N 1
ATOM 839 C CA . SER A 1 101 ? -15.626 11.567 41.374 1.00 86.19 101 SER A CA 1
ATOM 840 C C . SER A 1 101 ? -16.396 12.794 41.863 1.00 86.19 101 SER A C 1
ATOM 842 O O . SER A 1 101 ? -16.496 13.018 43.071 1.00 86.19 101 SER A O 1
ATOM 844 N N . PHE A 1 102 ? -17.008 13.541 40.943 1.00 89.19 102 PHE A N 1
ATOM 845 C CA . PHE A 1 102 ? -17.817 14.715 41.251 1.00 89.19 102 PHE A CA 1
ATOM 846 C C . PHE A 1 102 ? -19.065 14.354 42.063 1.00 89.19 102 PHE A C 1
ATOM 848 O O . PHE A 1 102 ? -19.326 14.975 43.090 1.00 89.19 102 PHE A O 1
ATOM 855 N N . ALA A 1 103 ? -19.793 13.301 41.682 1.00 88.25 103 ALA A N 1
ATOM 856 C CA . ALA A 1 103 ? -20.970 12.839 42.415 1.00 88.25 103 ALA A CA 1
ATOM 857 C C . ALA A 1 103 ? -20.623 12.369 43.839 1.00 88.25 103 ALA A C 1
ATOM 859 O O . ALA A 1 103 ? -21.347 12.681 44.789 1.00 88.25 103 ALA A O 1
ATOM 860 N N . LYS A 1 104 ? -19.500 11.656 44.014 1.00 86.00 104 LYS A N 1
ATOM 861 C CA . LYS A 1 104 ? -19.013 11.240 45.341 1.00 86.00 104 LYS A CA 1
ATOM 862 C C . LYS A 1 104 ? -18.634 12.447 46.200 1.00 86.00 104 LYS A C 1
ATOM 864 O O . LYS A 1 104 ? -19.033 12.527 47.362 1.00 86.00 104 LYS A O 1
ATOM 869 N N . TRP A 1 105 ? -17.899 13.397 45.628 1.00 90.19 105 TRP A N 1
ATOM 870 C CA . TRP A 1 105 ? -17.539 14.642 46.304 1.00 90.19 105 TRP A CA 1
ATOM 871 C C . TRP A 1 105 ? -18.781 15.446 46.708 1.00 90.19 105 TRP A C 1
ATOM 873 O O . TRP A 1 105 ? -18.875 15.894 47.850 1.00 90.19 105 TRP A O 1
ATOM 883 N N . PHE A 1 106 ? -19.767 15.552 45.815 1.00 87.31 106 PHE A N 1
ATOM 884 C CA . PHE A 1 106 ? -21.008 16.285 46.049 1.00 87.31 106 PHE A CA 1
ATOM 885 C C . PHE A 1 106 ? -21.824 15.668 47.189 1.00 87.31 106 PHE A C 1
ATOM 887 O O . PHE A 1 106 ? -22.194 16.377 48.124 1.00 87.31 106 PHE A O 1
ATOM 894 N N . LYS A 1 107 ? -22.016 14.341 47.195 1.00 86.19 107 LYS A N 1
ATOM 895 C CA . LYS A 1 107 ? -22.689 13.635 48.302 1.00 86.19 107 LYS A CA 1
ATOM 896 C C . LYS A 1 107 ? -21.984 13.861 49.642 1.00 86.19 107 LYS A C 1
ATOM 898 O O . LYS A 1 107 ? -22.641 14.156 50.638 1.00 86.19 107 LYS A O 1
ATOM 903 N N . ASN A 1 108 ? -20.653 13.795 49.664 1.00 84.00 108 ASN A N 1
ATOM 904 C CA . ASN A 1 108 ? -19.871 14.012 50.884 1.00 84.00 108 ASN A CA 1
ATOM 905 C C . ASN A 1 108 ? -19.942 15.469 51.377 1.00 84.00 108 ASN A C 1
ATOM 907 O O . ASN A 1 108 ? -20.006 15.713 52.584 1.00 84.00 108 ASN A O 1
ATOM 911 N N . ARG A 1 109 ? -19.948 16.441 50.456 1.00 85.25 109 ARG A N 1
ATOM 912 C CA . ARG A 1 109 ? -20.083 17.875 50.759 1.00 85.25 109 ARG A CA 1
ATOM 913 C C . ARG A 1 109 ? -21.460 18.182 51.351 1.00 85.25 109 ARG A C 1
ATOM 915 O O . ARG A 1 109 ? -21.542 18.860 52.372 1.00 85.25 109 ARG A O 1
ATOM 922 N N . TRP A 1 110 ? -22.517 17.641 50.750 1.00 78.94 110 TRP A N 1
ATOM 923 C CA . TRP A 1 110 ? -23.895 17.830 51.205 1.00 78.94 110 TRP A CA 1
ATOM 924 C C . TRP A 1 110 ? -24.168 17.123 52.532 1.00 78.94 110 TRP A C 1
ATOM 926 O O . TRP A 1 110 ? -24.745 17.732 53.426 1.00 78.94 110 TRP A O 1
ATOM 936 N N . GLY A 1 111 ? -23.673 15.896 52.727 1.00 81.25 111 GLY A N 1
ATOM 937 C CA . GLY A 1 111 ? -23.794 15.193 54.009 1.00 81.25 111 GLY A CA 1
ATOM 938 C C . GLY A 1 111 ? -23.153 15.959 55.173 1.00 81.25 111 GLY A C 1
ATOM 939 O O . GLY A 1 111 ? -23.747 16.076 56.243 1.00 81.25 111 GLY A O 1
ATOM 940 N N . ARG A 1 112 ? -21.978 16.566 54.953 1.00 77.44 112 ARG A N 1
ATOM 941 C CA . ARG A 1 112 ? -21.329 17.436 55.951 1.00 77.44 112 ARG A CA 1
ATOM 942 C C . ARG A 1 112 ? -22.096 18.737 56.198 1.00 77.44 112 ARG A C 1
ATOM 944 O O . ARG A 1 112 ? -22.168 19.182 57.338 1.00 77.44 112 ARG A O 1
ATOM 951 N N . PHE A 1 113 ? -22.680 19.328 55.158 1.00 79.06 113 PHE A N 1
ATOM 952 C CA . PHE A 1 113 ? -23.499 20.534 55.284 1.00 79.06 113 PHE A CA 1
ATOM 953 C C . PHE A 1 113 ? -24.780 20.271 56.094 1.00 79.06 113 PHE A C 1
ATOM 955 O O . PHE A 1 113 ? -25.075 21.021 57.020 1.00 79.06 113 PHE A O 1
ATOM 962 N N . PHE A 1 114 ? -25.479 19.162 55.830 1.00 73.44 114 PHE A N 1
ATOM 963 C CA . PHE A 1 114 ? -26.671 18.754 56.583 1.00 73.44 114 PHE A CA 1
ATOM 964 C C . PHE A 1 114 ? -26.371 18.395 58.045 1.00 73.44 114 PHE A C 1
ATOM 966 O O . PHE A 1 114 ? -27.126 18.795 58.928 1.00 73.44 114 PHE A O 1
ATOM 973 N N . LEU A 1 115 ? -25.255 17.710 58.326 1.00 72.19 115 LEU A N 1
ATOM 974 C CA . LEU A 1 115 ? -24.805 17.460 59.704 1.00 72.19 115 LEU A CA 1
ATOM 975 C C . LEU A 1 115 ? -24.511 18.765 60.460 1.00 72.19 115 LEU A C 1
ATOM 977 O O . LEU A 1 115 ? -24.861 18.887 61.632 1.00 72.19 115 LEU A O 1
ATOM 981 N N . CYS A 1 116 ? -23.909 19.751 59.790 1.00 73.31 116 CYS A N 1
ATOM 982 C CA . CYS A 1 116 ? -23.650 21.067 60.374 1.00 73.31 116 CYS A CA 1
ATOM 983 C C . CYS A 1 116 ? -24.961 21.827 60.655 1.00 73.31 116 CYS A C 1
ATOM 985 O O . CYS A 1 116 ? -25.152 22.349 61.752 1.00 73.31 116 CYS A O 1
ATOM 987 N N . LEU A 1 117 ? -25.911 21.807 59.711 1.00 71.69 117 LEU A N 1
ATOM 988 C CA . LEU A 1 117 ? -27.236 22.417 59.882 1.00 71.69 117 LEU A CA 1
ATOM 989 C C . LEU A 1 117 ? -28.062 21.761 60.994 1.00 71.69 117 LEU A C 1
ATOM 991 O O . LEU A 1 117 ? -28.753 22.462 61.730 1.00 71.69 117 LEU A O 1
ATOM 995 N N . SER A 1 118 ? -27.980 20.438 61.146 1.00 67.88 118 SER A N 1
ATOM 996 C CA . SER A 1 118 ? -28.685 19.723 62.214 1.00 67.88 118 SER A CA 1
ATOM 997 C C . SER A 1 118 ? -28.122 20.036 63.603 1.00 67.88 118 SER A C 1
ATOM 999 O O . SER A 1 118 ? -28.864 19.964 64.576 1.00 67.88 118 SER A O 1
ATOM 1001 N N . ARG A 1 119 ? -26.834 20.389 63.709 1.00 62.97 119 ARG A N 1
ATOM 1002 C CA . ARG A 1 119 ? -26.178 20.747 64.978 1.00 62.97 119 ARG A CA 1
ATOM 1003 C C . ARG A 1 119 ? -26.388 22.211 65.380 1.00 62.97 119 ARG A C 1
ATOM 1005 O O . ARG A 1 119 ? -26.153 22.545 66.527 1.00 62.97 119 ARG A O 1
ATOM 1012 N N . SER A 1 120 ? -26.836 23.061 64.456 1.00 64.19 120 SER A N 1
ATOM 1013 C CA . SER A 1 120 ? -27.186 24.463 64.728 1.00 64.19 120 SER A CA 1
ATOM 1014 C C . SER A 1 120 ? -28.634 24.651 65.209 1.00 64.19 120 SER A C 1
ATOM 1016 O O . SER A 1 120 ? -28.997 25.768 65.571 1.00 64.19 120 SER A O 1
ATOM 1018 N N . LYS A 1 121 ? -29.478 23.610 65.142 1.00 59.41 121 LYS A N 1
ATOM 1019 C CA . LYS A 1 121 ? -30.901 23.653 65.535 1.00 59.41 121 LYS A CA 1
ATOM 1020 C C . LYS A 1 121 ? -31.215 22.979 66.884 1.00 59.41 121 LYS A C 1
ATOM 1022 O O . LYS A 1 121 ? -32.363 23.065 67.308 1.00 59.41 121 LYS A O 1
ATOM 1027 N N . ASN A 1 122 ? -30.234 22.333 67.518 1.00 54.00 122 ASN A N 1
ATOM 1028 C CA . ASN A 1 122 ? -30.267 21.876 68.917 1.00 54.00 122 ASN A CA 1
ATOM 1029 C C . ASN A 1 122 ? -29.408 22.815 69.758 1.00 54.00 122 ASN A C 1
ATOM 1031 O O . ASN A 1 122 ? -29.746 22.996 70.944 1.00 54.00 122 ASN A O 1
#